Protein AF-A0A946YYX7-F1 (afdb_monomer_lite)

Radius of gyration: 24.67 Å; chains: 1; bounding box: 47×27×77 Å

Structure (mmCIF, N/CA/C/O backbone):
data_AF-A0A946YYX7-F1
#
_entry.id   AF-A0A946YYX7-F1
#
loop_
_atom_site.group_PDB
_atom_site.id
_atom_site.type_symbol
_atom_site.label_atom_id
_atom_site.label_alt_id
_atom_site.label_comp_id
_atom_site.label_asym_id
_atom_site.label_entity_id
_atom_site.label_seq_id
_atom_site.pdbx_PDB_ins_code
_atom_site.Cartn_x
_atom_site.Cartn_y
_atom_site.Cartn_z
_atom_site.occupancy
_atom_site.B_iso_or_equiv
_atom_site.auth_seq_id
_atom_site.auth_comp_id
_atom_site.auth_asym_id
_atom_site.auth_atom_id
_atom_site.pdbx_PDB_model_num
ATOM 1 N N . MET A 1 1 ? -29.483 -5.373 49.710 1.00 54.31 1 MET A N 1
ATOM 2 C CA . MET A 1 1 ? -28.039 -5.292 49.382 1.00 54.31 1 MET A CA 1
ATOM 3 C C . MET A 1 1 ? -27.803 -5.983 48.030 1.00 54.31 1 MET A C 1
ATOM 5 O O . MET A 1 1 ? -27.407 -7.135 48.027 1.00 54.31 1 MET A O 1
ATOM 9 N N . GLY A 1 2 ? -28.102 -5.342 46.891 1.00 64.06 2 GLY A N 1
ATOM 10 C CA . GLY A 1 2 ? -27.986 -5.969 45.552 1.00 64.06 2 GLY A CA 1
ATOM 11 C C . GLY A 1 2 ? -27.501 -5.012 44.454 1.00 64.06 2 GLY A C 1
ATOM 12 O O . GLY A 1 2 ? -26.620 -5.366 43.675 1.00 64.06 2 GLY A O 1
ATOM 13 N N . ASP A 1 3 ? -27.937 -3.749 44.498 1.00 69.69 3 ASP A N 1
ATOM 14 C CA . ASP A 1 3 ? -27.701 -2.754 43.435 1.00 69.69 3 ASP A CA 1
ATOM 15 C C . ASP A 1 3 ? -26.241 -2.524 43.031 1.00 69.69 3 ASP A C 1
ATOM 17 O O . ASP A 1 3 ? -25.941 -2.312 41.860 1.00 69.69 3 ASP A O 1
ATOM 21 N N . ARG A 1 4 ? -25.296 -2.547 43.979 1.00 74.06 4 ARG A N 1
ATOM 22 C CA . ARG A 1 4 ? -23.881 -2.256 43.673 1.00 74.06 4 ARG A CA 1
ATOM 23 C C . ARG A 1 4 ? -23.198 -3.382 42.898 1.00 74.06 4 ARG A C 1
ATOM 25 O O . ARG A 1 4 ? -22.294 -3.118 42.113 1.00 74.06 4 ARG A O 1
ATOM 32 N N . ARG A 1 5 ? -23.614 -4.628 43.136 1.00 76.56 5 ARG A N 1
ATOM 33 C CA . ARG A 1 5 ? -23.006 -5.817 42.526 1.00 76.56 5 ARG A CA 1
ATOM 34 C C . ARG A 1 5 ? -23.529 -6.019 41.105 1.00 76.56 5 ARG A C 1
ATOM 36 O O . ARG A 1 5 ? -22.742 -6.298 40.211 1.00 76.56 5 ARG A O 1
ATOM 43 N N . GLU A 1 6 ? -24.820 -5.773 40.904 1.00 80.50 6 GLU A N 1
ATOM 44 C CA . GLU A 1 6 ? -25.475 -5.818 39.594 1.00 80.50 6 GLU A CA 1
ATOM 45 C C . GLU A 1 6 ? -24.982 -4.696 38.670 1.00 80.50 6 GLU A C 1
ATOM 47 O O . GLU A 1 6 ? -24.591 -4.947 37.533 1.00 80.50 6 GLU A O 1
ATOM 52 N N . ARG A 1 7 ? -24.849 -3.470 39.199 1.00 80.62 7 ARG A N 1
ATOM 53 C CA . ARG A 1 7 ? -24.226 -2.353 38.471 1.00 80.62 7 ARG A CA 1
ATOM 54 C C . ARG A 1 7 ? -22.767 -2.628 38.097 1.00 80.62 7 ARG A C 1
ATOM 56 O O . ARG A 1 7 ? -22.352 -2.274 37.002 1.00 80.62 7 ARG A O 1
ATOM 63 N N . GLY A 1 8 ? -21.991 -3.257 38.984 1.00 84.94 8 GLY A N 1
ATOM 64 C CA . GLY A 1 8 ? -20.599 -3.622 38.700 1.00 84.94 8 GLY A CA 1
ATOM 65 C C . GLY A 1 8 ? -20.470 -4.689 37.610 1.00 84.94 8 GLY A C 1
ATOM 66 O O . GLY A 1 8 ? -19.617 -4.566 36.736 1.00 84.94 8 GLY A O 1
ATOM 67 N N . ALA A 1 9 ? -21.345 -5.699 37.625 1.00 90.50 9 ALA A N 1
ATOM 68 C CA . ALA A 1 9 ? -21.384 -6.737 36.597 1.00 90.50 9 ALA A CA 1
ATOM 69 C C . ALA A 1 9 ? -21.722 -6.158 35.212 1.00 90.50 9 ALA A C 1
ATOM 71 O O . ALA A 1 9 ? -21.009 -6.435 34.250 1.00 90.50 9 ALA A O 1
ATOM 72 N N . ALA A 1 10 ? -22.722 -5.273 35.137 1.00 90.88 10 ALA A N 1
ATOM 73 C CA . ALA A 1 10 ? -23.112 -4.611 33.892 1.00 90.88 10 ALA A CA 1
ATOM 74 C C . ALA A 1 10 ? -21.976 -3.771 33.275 1.00 90.88 10 ALA A C 1
ATOM 76 O O . ALA A 1 10 ? -21.818 -3.726 32.053 1.00 90.88 10 ALA A O 1
ATOM 77 N N . VAL A 1 11 ? -21.147 -3.128 34.108 1.00 93.56 11 VAL A N 1
ATOM 78 C CA . VAL A 1 11 ? -19.976 -2.366 33.638 1.00 93.56 11 VAL A CA 1
ATOM 79 C C . VAL A 1 11 ? -18.931 -3.287 33.005 1.00 93.56 11 VAL A C 1
ATOM 81 O O . VAL A 1 11 ? -18.396 -2.955 31.950 1.00 93.56 11 VAL A O 1
ATOM 84 N N . VAL A 1 12 ? -18.653 -4.446 33.608 1.00 94.50 12 VAL A N 1
ATOM 85 C CA . VAL A 1 12 ? -17.667 -5.405 33.077 1.00 94.50 12 VAL A CA 1
ATOM 86 C C . VAL A 1 12 ? -18.161 -6.056 31.788 1.00 94.50 12 VAL A C 1
ATOM 88 O O . VAL A 1 12 ? -17.399 -6.178 30.831 1.00 94.50 12 VAL A O 1
ATOM 91 N N . GLU A 1 13 ? -19.437 -6.432 31.737 1.00 93.31 13 GLU A N 1
ATOM 92 C CA . GLU A 1 13 ? -20.058 -7.001 30.540 1.00 93.31 13 GLU A CA 1
ATOM 93 C C . GLU A 1 13 ? -19.989 -6.022 29.362 1.00 93.31 13 GLU A C 1
ATOM 95 O O . GLU A 1 13 ? -19.529 -6.372 28.274 1.00 93.31 13 GLU A O 1
ATOM 100 N N . THR A 1 14 ? -20.335 -4.757 29.606 1.00 95.25 14 THR A N 1
ATOM 101 C CA . THR A 1 14 ? -20.258 -3.710 28.583 1.00 95.25 14 THR A CA 1
ATOM 102 C C . THR A 1 14 ? -18.813 -3.439 28.164 1.00 95.25 14 THR A C 1
ATOM 104 O O . THR A 1 14 ? -18.544 -3.272 26.977 1.00 95.25 14 THR A O 1
ATOM 107 N N . ALA A 1 15 ? -17.865 -3.437 29.107 1.00 95.94 15 ALA A N 1
ATOM 108 C CA . ALA A 1 15 ? -16.449 -3.266 28.796 1.00 95.94 15 ALA A CA 1
ATOM 109 C C . ALA A 1 15 ? -15.938 -4.370 27.859 1.00 95.94 15 ALA A C 1
ATOM 111 O O . ALA A 1 15 ? -15.275 -4.057 26.875 1.00 95.94 15 ALA A O 1
ATOM 112 N N . LEU A 1 16 ? -16.307 -5.635 28.095 1.00 96.69 16 LEU A N 1
ATOM 113 C CA . LEU A 1 16 ? -15.930 -6.754 27.224 1.00 96.69 16 LEU A CA 1
ATOM 114 C C . LEU A 1 16 ? -16.509 -6.615 25.812 1.00 96.69 16 LEU A C 1
ATOM 116 O O . LEU A 1 16 ? -15.784 -6.804 24.834 1.00 96.69 16 LEU A O 1
ATOM 120 N N . VAL A 1 17 ? -17.789 -6.248 25.694 1.00 97.50 17 VAL A N 1
ATOM 121 C CA . VAL A 1 17 ? -18.434 -6.030 24.388 1.00 97.50 17 VAL A CA 1
ATOM 122 C C . VAL A 1 17 ? -17.767 -4.877 23.644 1.00 97.50 17 VAL A C 1
ATOM 124 O O . VAL A 1 17 ? -17.426 -5.019 22.473 1.00 97.50 17 VAL A O 1
ATOM 127 N N . ILE A 1 18 ? -17.529 -3.752 24.319 1.00 97.12 18 ILE A N 1
ATOM 128 C CA . ILE A 1 18 ? -16.863 -2.590 23.727 1.00 97.12 18 ILE A CA 1
ATOM 129 C C . ILE A 1 18 ? -15.446 -2.954 23.274 1.00 97.12 18 ILE A C 1
ATOM 131 O O . ILE A 1 18 ? -15.079 -2.639 22.145 1.00 97.12 18 ILE A O 1
ATOM 135 N N . THR A 1 19 ? -14.661 -3.654 24.098 1.00 96.38 19 THR A N 1
ATOM 136 C CA . THR A 1 19 ? -13.314 -4.111 23.723 1.00 96.38 19 THR A CA 1
ATOM 137 C C . THR A 1 19 ? -13.348 -4.997 22.478 1.00 96.38 19 THR A C 1
ATOM 139 O O . THR A 1 19 ? -12.554 -4.788 21.560 1.00 96.38 19 THR A O 1
ATOM 142 N N . LEU A 1 20 ? -14.293 -5.939 22.404 1.00 97.62 20 LEU A N 1
ATOM 143 C CA . LEU A 1 20 ? -14.471 -6.785 21.227 1.00 97.62 20 LEU A CA 1
ATOM 144 C C . LEU A 1 20 ? -14.833 -5.954 19.987 1.00 97.62 20 LEU A C 1
ATOM 146 O O . LEU A 1 20 ? -14.205 -6.112 18.942 1.00 97.62 20 LEU A O 1
ATOM 150 N N . LEU A 1 21 ? -15.792 -5.033 20.102 1.00 98.12 21 LEU A N 1
ATOM 151 C CA . LEU A 1 21 ? -16.213 -4.177 18.992 1.00 98.12 21 LEU A CA 1
ATOM 152 C C . LEU A 1 21 ? -15.075 -3.281 18.491 1.00 98.12 21 LEU A C 1
ATOM 154 O O . LEU A 1 21 ? -14.864 -3.201 17.285 1.00 98.12 21 LEU A O 1
ATOM 158 N N . PHE A 1 22 ? -14.298 -2.666 19.385 1.00 97.94 22 PHE A N 1
ATOM 159 C CA . PHE A 1 22 ? -13.128 -1.876 18.993 1.00 97.94 22 PHE A CA 1
ATOM 160 C C . PHE A 1 22 ? -12.079 -2.722 18.275 1.00 97.94 22 PHE A C 1
ATOM 162 O O . PHE A 1 22 ? -11.570 -2.292 17.243 1.00 97.94 22 PHE A O 1
ATOM 169 N N . SER A 1 23 ? -11.789 -3.931 18.770 1.00 97.81 23 SER A N 1
ATOM 170 C CA . SER A 1 23 ? -10.845 -4.833 18.098 1.00 97.81 23 SER A CA 1
ATOM 171 C C . SER A 1 23 ? -11.293 -5.170 16.672 1.00 97.81 23 SER A C 1
ATOM 173 O O . SER A 1 23 ? -10.481 -5.193 15.749 1.00 97.81 23 SER A O 1
ATOM 175 N N . LEU A 1 24 ? -12.602 -5.344 16.478 1.00 98.00 24 LEU A N 1
ATOM 176 C CA . LEU A 1 24 ? -13.189 -5.693 15.194 1.00 98.00 24 LEU A CA 1
ATOM 177 C C . LEU A 1 24 ? -13.188 -4.505 14.228 1.00 98.00 24 LEU A C 1
ATOM 179 O O . LEU A 1 24 ? -12.872 -4.679 13.055 1.00 98.00 24 LEU A O 1
ATOM 183 N N . VAL A 1 25 ? -13.479 -3.298 14.721 1.00 98.12 25 VAL A N 1
ATOM 184 C CA . VAL A 1 25 ? -13.386 -2.063 13.931 1.00 98.12 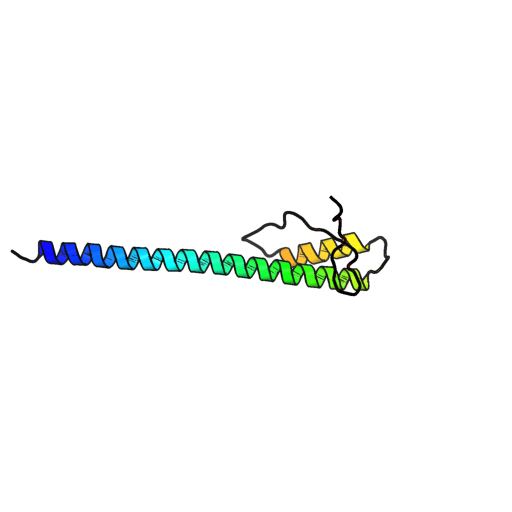25 VAL A CA 1
ATOM 185 C C . VAL A 1 25 ? -11.949 -1.823 13.481 1.00 98.12 25 VAL A C 1
ATOM 187 O O . VAL A 1 25 ? -11.727 -1.628 12.291 1.00 98.12 25 VAL A O 1
ATOM 190 N N . ILE A 1 26 ? -10.976 -1.897 14.394 1.00 97.50 26 ILE A N 1
ATOM 191 C CA . ILE A 1 26 ? -9.560 -1.683 14.062 1.00 97.50 26 ILE A CA 1
ATOM 192 C C . ILE A 1 26 ? -9.102 -2.712 13.022 1.00 97.50 26 ILE A C 1
ATOM 194 O O . ILE A 1 26 ? -8.631 -2.328 11.951 1.00 97.50 26 ILE A O 1
ATOM 198 N N . GLY A 1 27 ? -9.336 -4.004 13.271 1.00 97.31 27 GLY A N 1
ATOM 199 C CA . GLY A 1 27 ? -8.949 -5.063 12.335 1.00 97.31 27 GLY A CA 1
ATOM 200 C C . GLY A 1 27 ? -9.626 -4.935 10.965 1.00 97.31 27 GLY A C 1
ATOM 201 O O . GLY A 1 27 ? -8.982 -5.136 9.932 1.00 97.31 27 GLY A O 1
ATOM 202 N N . ALA A 1 28 ? -10.904 -4.545 10.926 1.00 97.56 28 ALA A N 1
ATOM 203 C CA . ALA A 1 28 ? -11.608 -4.287 9.674 1.00 97.56 28 ALA A CA 1
ATOM 204 C C . ALA A 1 28 ? -11.015 -3.088 8.920 1.00 97.56 28 ALA A C 1
ATOM 206 O O . ALA A 1 28 ? -10.830 -3.172 7.707 1.00 97.56 28 ALA A O 1
ATOM 207 N N . THR A 1 29 ? -10.677 -1.997 9.618 1.00 96.44 29 THR A N 1
ATOM 208 C CA . THR A 1 29 ? -10.069 -0.814 8.990 1.00 96.44 29 THR A CA 1
ATOM 209 C C . THR A 1 29 ? -8.671 -1.093 8.444 1.00 96.44 29 THR A C 1
ATOM 211 O O . THR A 1 29 ? -8.396 -0.723 7.306 1.00 96.44 29 THR A O 1
ATOM 214 N N . GLU A 1 30 ? -7.820 -1.812 9.183 1.00 94.62 30 GLU A N 1
ATOM 215 C CA . GLU A 1 30 ? -6.493 -2.210 8.694 1.00 94.62 30 GLU A CA 1
ATOM 216 C C . GLU A 1 30 ? -6.607 -3.106 7.460 1.00 94.62 30 GLU A C 1
ATOM 218 O O . GLU A 1 30 ? -5.943 -2.880 6.450 1.00 94.62 30 GLU A O 1
ATOM 223 N N . THR A 1 31 ? -7.513 -4.087 7.501 1.00 95.50 31 THR A N 1
ATOM 224 C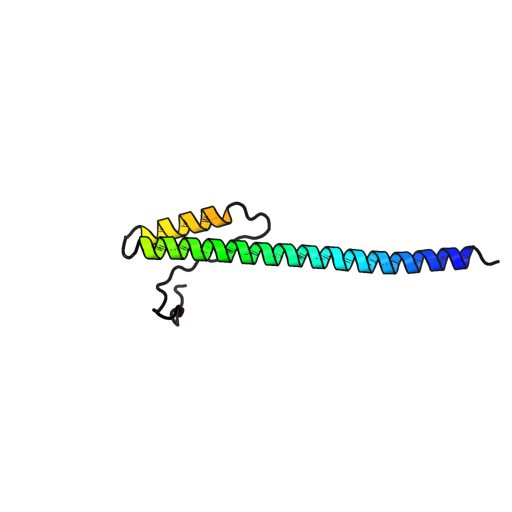 CA . THR A 1 31 ? -7.741 -4.981 6.360 1.00 95.50 31 THR A CA 1
ATOM 225 C C . THR A 1 31 ? -8.265 -4.214 5.146 1.00 95.50 31 THR A C 1
ATOM 227 O O . THR A 1 31 ? -7.838 -4.480 4.024 1.00 95.50 31 THR A O 1
ATOM 230 N N . ALA A 1 32 ? -9.156 -3.239 5.346 1.00 93.81 32 ALA A N 1
ATOM 231 C CA . ALA A 1 32 ? -9.660 -2.401 4.264 1.00 93.81 32 ALA A CA 1
ATOM 232 C C . ALA A 1 32 ? -8.529 -1.610 3.590 1.00 93.81 32 ALA A C 1
ATOM 234 O O . ALA A 1 32 ? -8.423 -1.637 2.365 1.00 93.81 32 ALA A O 1
ATOM 235 N N . VAL A 1 33 ? -7.650 -0.974 4.373 1.00 92.38 33 VAL A N 1
ATOM 236 C CA . VAL A 1 33 ? -6.482 -0.248 3.847 1.00 92.38 33 VAL A CA 1
ATOM 237 C C . VAL A 1 33 ? -5.555 -1.185 3.066 1.00 92.38 33 VAL A C 1
ATOM 239 O O . VAL A 1 33 ? -5.203 -0.881 1.929 1.00 92.38 33 VAL A O 1
ATOM 242 N N . LEU A 1 34 ? -5.250 -2.373 3.601 1.00 91.94 34 LEU A N 1
ATOM 243 C CA . LEU A 1 34 ? -4.420 -3.366 2.906 1.00 91.94 34 LEU A CA 1
ATOM 244 C C . LEU A 1 34 ? -5.004 -3.786 1.549 1.00 91.94 34 LEU A C 1
ATOM 246 O O . LEU A 1 34 ? -4.268 -3.971 0.578 1.00 91.94 34 LEU A O 1
ATOM 250 N N . VAL A 1 35 ? -6.326 -3.955 1.466 1.00 93.31 35 VAL A N 1
ATOM 251 C CA . VAL A 1 35 ? -7.005 -4.306 0.210 1.00 93.31 35 VAL A CA 1
ATOM 252 C C . VAL A 1 35 ? -6.951 -3.148 -0.786 1.00 93.31 35 VAL A C 1
ATOM 254 O O . VAL A 1 35 ? -6.698 -3.383 -1.969 1.00 93.31 35 VAL A O 1
ATOM 257 N N . LEU A 1 36 ? -7.152 -1.911 -0.325 1.00 90.69 36 LEU A N 1
ATOM 258 C CA . LEU A 1 36 ? -7.050 -0.722 -1.172 1.00 90.69 36 LEU A CA 1
ATOM 259 C C . LEU A 1 36 ? -5.638 -0.567 -1.749 1.00 90.69 36 LEU A C 1
ATOM 261 O O . LEU A 1 36 ? -5.503 -0.384 -2.958 1.00 90.69 36 LEU A O 1
ATOM 265 N N . ASP A 1 37 ? -4.600 -0.753 -0.933 1.00 89.94 37 ASP A N 1
ATOM 266 C CA . ASP A 1 37 ? -3.204 -0.718 -1.381 1.00 89.94 37 ASP A CA 1
ATOM 267 C C . ASP A 1 37 ? -2.920 -1.783 -2.446 1.00 89.94 37 ASP A C 1
ATOM 269 O O . ASP A 1 37 ? -2.301 -1.509 -3.478 1.00 89.94 37 ASP A O 1
ATOM 273 N N . LYS A 1 38 ? -3.410 -3.013 -2.240 1.00 90.69 38 LYS A N 1
ATOM 274 C CA . LYS A 1 38 ? -3.278 -4.093 -3.231 1.00 90.69 38 LYS A CA 1
ATOM 275 C C . LYS A 1 38 ? -3.948 -3.741 -4.554 1.00 90.69 38 LYS A C 1
ATOM 277 O O . LYS A 1 38 ? -3.404 -4.064 -5.613 1.00 90.69 38 LYS A O 1
ATOM 282 N N . LEU A 1 39 ? -5.112 -3.098 -4.505 1.00 92.31 39 LEU A N 1
ATOM 283 C CA . LEU A 1 39 ? -5.853 -2.714 -5.699 1.00 92.31 39 LEU A CA 1
ATOM 284 C C . LEU A 1 39 ? -5.159 -1.568 -6.447 1.00 92.31 39 LEU A C 1
ATOM 286 O O . LEU A 1 39 ? -5.035 -1.633 -7.670 1.00 92.31 39 LEU A O 1
ATOM 290 N N . ALA A 1 40 ? -4.646 -0.574 -5.719 1.00 91.19 40 ALA A N 1
ATOM 291 C CA . ALA A 1 40 ? -3.886 0.542 -6.278 1.00 91.19 40 ALA A CA 1
ATOM 292 C C . ALA A 1 40 ? -2.620 0.055 -7.002 1.00 91.19 40 ALA A C 1
ATOM 294 O O . ALA A 1 40 ? -2.451 0.317 -8.193 1.00 91.19 40 ALA A O 1
ATOM 295 N N . VAL A 1 41 ? -1.791 -0.757 -6.334 1.00 91.56 41 VAL A N 1
ATOM 296 C CA . VAL A 1 41 ? -0.569 -1.326 -6.929 1.00 91.56 41 VAL A CA 1
ATOM 297 C C . VAL A 1 41 ? -0.892 -2.219 -8.127 1.00 91.56 41 VAL A C 1
ATOM 299 O O . VAL A 1 41 ? -0.212 -2.154 -9.151 1.00 91.56 41 VAL A O 1
ATOM 302 N N . GLY A 1 42 ? -1.939 -3.042 -8.035 1.00 92.69 42 GLY A N 1
ATOM 303 C CA . GLY A 1 42 ? -2.356 -3.914 -9.132 1.00 92.69 42 GLY A CA 1
ATOM 304 C C . GLY A 1 42 ? -2.808 -3.134 -10.370 1.00 92.69 42 GLY A C 1
ATOM 305 O O . GLY A 1 42 ? -2.429 -3.485 -11.489 1.00 92.69 42 GLY A O 1
ATOM 306 N N . ASN A 1 43 ? -3.578 -2.063 -10.178 1.00 93.19 43 ASN A N 1
ATOM 307 C CA . ASN A 1 43 ? -4.016 -1.189 -11.264 1.00 93.19 43 ASN A CA 1
ATOM 308 C C . ASN A 1 43 ? -2.840 -0.426 -11.882 1.00 93.19 43 ASN A C 1
ATOM 310 O O . ASN A 1 43 ? -2.691 -0.447 -13.102 1.00 93.19 43 ASN A O 1
ATOM 314 N N . ALA A 1 44 ? -1.970 0.165 -11.057 1.00 93.75 44 ALA A N 1
ATOM 315 C CA . ALA A 1 44 ? -0.774 0.866 -11.520 1.00 93.75 44 ALA A CA 1
ATOM 316 C C . ALA A 1 44 ? 0.149 -0.059 -12.328 1.00 93.75 44 ALA A C 1
ATOM 318 O O . ALA A 1 44 ? 0.614 0.310 -13.402 1.00 93.75 44 ALA A O 1
ATOM 319 N N . THR A 1 45 ? 0.345 -1.299 -11.866 1.00 93.31 45 THR A N 1
ATOM 320 C CA . THR A 1 45 ? 1.165 -2.302 -12.565 1.00 93.31 45 THR A CA 1
ATOM 321 C C . THR A 1 45 ? 0.576 -2.665 -13.929 1.00 93.31 45 THR A C 1
ATOM 323 O O . THR A 1 45 ? 1.309 -2.760 -14.911 1.00 93.31 45 THR A O 1
ATOM 326 N N . ARG A 1 46 ? -0.748 -2.857 -14.024 1.00 93.12 46 ARG A N 1
ATOM 327 C CA . ARG A 1 46 ? -1.418 -3.150 -15.305 1.00 93.12 46 ARG A CA 1
ATOM 328 C C . ARG A 1 46 ? -1.321 -1.981 -16.277 1.00 93.12 46 ARG A C 1
ATOM 330 O O . ARG A 1 46 ? -1.102 -2.207 -17.464 1.00 93.12 46 ARG A O 1
ATOM 337 N N . GLU A 1 47 ? -1.474 -0.759 -15.782 1.00 94.56 47 GLU A N 1
ATOM 338 C CA . GLU A 1 47 ? -1.351 0.442 -16.602 1.00 94.56 47 GLU A CA 1
ATOM 339 C C . GLU A 1 47 ? 0.087 0.630 -17.103 1.00 94.56 47 GLU A C 1
ATOM 341 O O . GLU A 1 47 ? 0.303 0.802 -18.302 1.00 94.56 47 GLU A O 1
ATOM 346 N N . GLY A 1 48 ? 1.077 0.466 -16.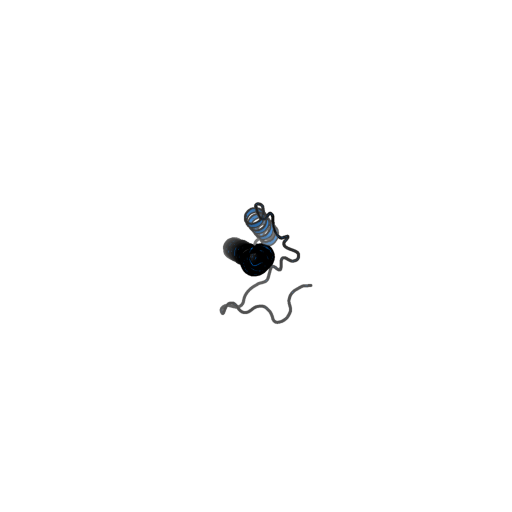221 1.00 93.75 48 GLY A N 1
ATOM 347 C CA . GLY A 1 48 ? 2.493 0.463 -16.588 1.00 93.75 48 GLY A CA 1
ATOM 348 C C . GLY A 1 48 ? 2.828 -0.609 -17.628 1.00 93.75 48 GLY A C 1
ATOM 349 O O . GLY A 1 48 ? 3.469 -0.309 -18.630 1.00 93.75 48 GLY A O 1
ATOM 350 N N . ALA A 1 49 ? 2.328 -1.838 -17.460 1.00 93.44 49 ALA A N 1
ATOM 351 C CA . ALA A 1 49 ? 2.526 -2.916 -18.432 1.00 93.44 49 ALA A CA 1
ATOM 352 C C . ALA A 1 49 ? 1.876 -2.612 -19.791 1.00 93.44 49 ALA A C 1
ATOM 354 O O . ALA A 1 49 ? 2.462 -2.902 -20.833 1.00 93.44 49 ALA A O 1
ATOM 355 N N . ARG A 1 50 ? 0.685 -1.997 -19.802 1.00 92.75 50 ARG A N 1
ATOM 356 C CA . ARG A 1 50 ? 0.008 -1.568 -21.035 1.00 92.75 50 ARG A CA 1
ATOM 357 C C . ARG A 1 50 ? 0.843 -0.538 -21.788 1.00 92.75 50 ARG A C 1
ATOM 359 O O . ARG A 1 50 ? 1.041 -0.680 -22.992 1.00 92.75 50 ARG A O 1
ATOM 366 N N . VAL A 1 51 ? 1.328 0.482 -21.084 1.00 95.31 51 VAL A N 1
ATOM 367 C CA . VAL A 1 51 ? 2.182 1.519 -21.672 1.00 95.31 51 VAL A CA 1
ATOM 368 C C . VAL A 1 51 ? 3.506 0.931 -22.144 1.00 95.31 51 VAL A C 1
ATOM 370 O O . VAL A 1 51 ? 3.924 1.236 -23.255 1.00 95.31 51 VAL A O 1
ATOM 373 N N . GLY A 1 52 ? 4.117 0.028 -21.376 1.00 92.50 52 GLY A N 1
ATOM 374 C CA . GLY A 1 52 ? 5.339 -0.665 -21.783 1.00 92.50 52 GLY A CA 1
ATOM 375 C C . GLY A 1 52 ? 5.157 -1.504 -23.048 1.00 92.50 52 GLY A C 1
ATOM 376 O O . GLY A 1 52 ? 5.968 -1.416 -23.965 1.00 92.50 52 GLY A O 1
ATOM 377 N N . ALA A 1 53 ? 4.049 -2.241 -23.159 1.00 91.19 53 ALA A N 1
ATOM 378 C CA . ALA A 1 53 ? 3.728 -3.007 -24.364 1.00 91.19 53 ALA A CA 1
ATOM 379 C C . ALA A 1 53 ? 3.501 -2.114 -25.598 1.00 91.19 53 ALA A C 1
ATOM 381 O O . ALA A 1 53 ? 3.817 -2.520 -26.714 1.00 91.19 53 ALA A O 1
ATOM 382 N N . LEU A 1 54 ? 2.959 -0.905 -25.407 1.00 93.94 54 LEU A N 1
ATOM 383 C CA . LEU A 1 54 ? 2.769 0.078 -26.479 1.00 93.94 54 LEU A CA 1
ATOM 384 C C . LEU A 1 54 ? 4.075 0.781 -26.873 1.00 93.94 54 LEU A C 1
ATOM 386 O O . LEU A 1 54 ? 4.290 1.030 -28.057 1.00 93.94 54 LEU A O 1
ATOM 390 N N . ALA A 1 55 ? 4.928 1.110 -25.901 1.00 93.00 55 ALA A N 1
ATOM 391 C CA . ALA A 1 55 ? 6.201 1.790 -26.128 1.00 93.00 55 ALA A CA 1
ATOM 392 C C . ALA A 1 55 ? 7.247 0.869 -26.781 1.00 93.00 55 ALA A C 1
ATOM 394 O O . ALA A 1 55 ? 8.080 1.332 -27.560 1.00 93.00 55 ALA A O 1
ATOM 395 N N . GLY A 1 56 ? 7.193 -0.440 -26.510 1.00 86.69 56 GLY A N 1
ATOM 396 C CA . GLY A 1 56 ? 8.070 -1.429 -27.132 1.00 86.69 56 GLY A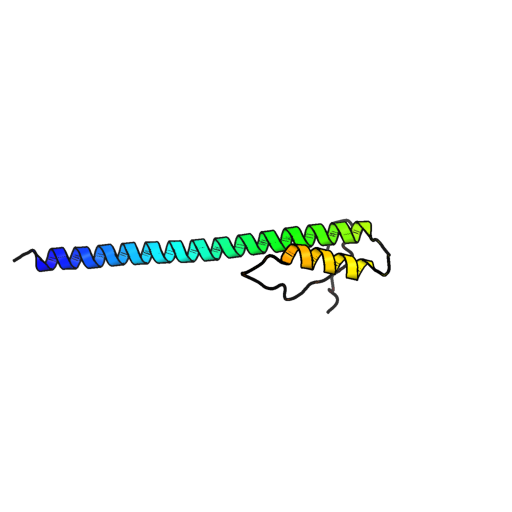 CA 1
ATOM 397 C C . GLY A 1 56 ? 9.548 -1.140 -26.857 1.00 86.69 56 GLY A C 1
ATOM 398 O O . GLY A 1 56 ? 9.967 -1.076 -25.707 1.00 86.69 56 GLY A O 1
ATOM 399 N N . SER A 1 57 ? 10.341 -0.968 -27.917 1.00 87.88 57 SER A N 1
ATOM 400 C CA . SER A 1 57 ? 11.785 -0.702 -27.839 1.00 87.88 57 SER A CA 1
ATOM 401 C C . SER A 1 57 ? 12.148 0.789 -27.886 1.00 87.88 57 SER A C 1
ATOM 403 O O . SER A 1 57 ? 13.285 1.132 -28.216 1.00 87.88 57 SER A O 1
ATOM 405 N N . ASP A 1 58 ? 11.191 1.687 -27.645 1.00 91.94 58 ASP A N 1
ATOM 406 C CA . ASP A 1 58 ? 11.460 3.122 -27.581 1.00 91.94 58 ASP A CA 1
ATOM 407 C C . ASP A 1 58 ? 12.387 3.449 -26.397 1.00 91.94 58 ASP A C 1
ATOM 409 O O . ASP A 1 58 ? 12.180 2.990 -25.275 1.00 91.94 58 ASP A O 1
ATOM 413 N N . SER A 1 59 ? 13.398 4.291 -26.623 1.00 89.94 59 SER A N 1
ATOM 414 C CA . SER A 1 59 ? 14.340 4.728 -25.580 1.00 89.94 59 SER A CA 1
ATOM 415 C C . SER A 1 59 ? 13.692 5.479 -24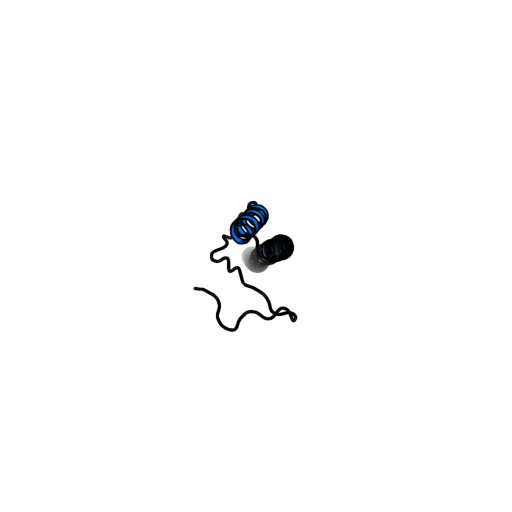.407 1.00 89.94 59 SER A C 1
ATOM 417 O O . SER A 1 59 ? 14.317 5.640 -23.363 1.00 89.94 59 SER A O 1
ATOM 419 N N . SER A 1 60 ? 12.463 5.969 -24.579 1.00 92.38 60 SER A N 1
ATOM 420 C CA . SER A 1 60 ? 11.677 6.670 -23.561 1.00 92.38 60 SER A CA 1
ATOM 421 C C . SER A 1 60 ? 10.683 5.771 -22.818 1.00 92.38 60 SER A C 1
ATOM 423 O O . SER A 1 60 ? 9.991 6.264 -21.925 1.00 92.38 60 SER A O 1
ATOM 425 N N . ALA A 1 61 ? 10.620 4.473 -23.145 1.00 90.94 61 ALA A N 1
ATOM 426 C CA . ALA A 1 61 ? 9.661 3.531 -22.569 1.00 90.94 61 ALA A CA 1
ATOM 427 C C . ALA A 1 61 ? 9.682 3.538 -21.033 1.00 90.94 61 ALA A C 1
ATOM 429 O O . ALA A 1 61 ? 8.634 3.715 -20.417 1.00 90.94 61 ALA A O 1
ATOM 430 N N . ASP A 1 62 ? 10.862 3.449 -20.416 1.00 91.00 62 ASP A N 1
ATOM 431 C CA . ASP A 1 62 ? 10.999 3.438 -18.954 1.00 91.00 62 ASP A CA 1
ATOM 432 C C . ASP A 1 62 ? 10.428 4.709 -18.316 1.00 91.00 62 ASP A C 1
ATOM 434 O O . ASP A 1 62 ? 9.651 4.633 -17.366 1.00 91.00 62 ASP A O 1
ATOM 438 N N . THR A 1 63 ? 10.735 5.882 -18.876 1.00 93.8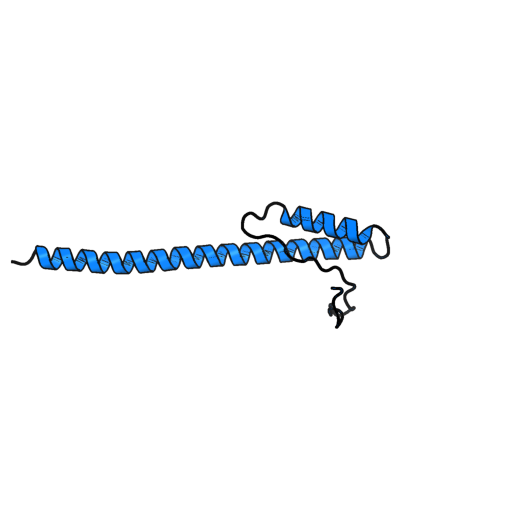1 63 THR A N 1
ATOM 439 C CA . THR A 1 63 ? 10.218 7.169 -18.383 1.00 93.81 63 THR A CA 1
ATOM 440 C C . THR A 1 63 ? 8.695 7.243 -18.493 1.00 93.81 63 THR A C 1
ATOM 442 O O . THR A 1 63 ? 8.033 7.737 -17.579 1.00 93.81 63 THR A O 1
ATOM 445 N N . LEU A 1 64 ? 8.123 6.740 -19.591 1.00 94.31 64 LEU A N 1
ATOM 446 C CA . LEU A 1 64 ? 6.672 6.698 -19.786 1.00 94.31 64 LEU A CA 1
ATOM 447 C C . LEU A 1 64 ? 6.000 5.747 -18.790 1.00 94.31 64 LEU A C 1
ATOM 449 O O . LEU A 1 64 ? 4.984 6.109 -18.198 1.00 94.31 64 LEU A O 1
ATOM 453 N N . ILE A 1 65 ? 6.579 4.561 -18.573 1.00 94.50 65 ILE A N 1
ATOM 454 C CA . ILE A 1 65 ? 6.077 3.563 -17.620 1.00 94.50 65 ILE A CA 1
ATOM 455 C C . ILE A 1 65 ? 6.119 4.121 -16.194 1.00 94.50 65 ILE A C 1
ATOM 457 O O . ILE A 1 65 ? 5.115 4.053 -15.486 1.00 94.50 65 ILE A O 1
ATOM 461 N N . VAL A 1 66 ? 7.248 4.704 -15.775 1.00 93.62 66 VAL A N 1
ATOM 462 C CA . VAL A 1 66 ? 7.385 5.325 -14.448 1.00 93.62 66 VAL A CA 1
ATOM 463 C C . VAL A 1 66 ? 6.342 6.424 -14.271 1.00 93.62 66 VAL A C 1
ATOM 465 O O . VAL A 1 66 ? 5.615 6.413 -13.280 1.00 93.62 66 VAL A O 1
ATOM 468 N N . GLY A 1 67 ? 6.192 7.312 -15.257 1.00 93.50 67 GLY A N 1
ATOM 469 C CA . GLY A 1 67 ? 5.242 8.419 -15.182 1.00 93.50 67 GLY A CA 1
ATOM 470 C C . GLY A 1 67 ? 3.791 7.967 -14.991 1.00 93.50 67 GLY A C 1
ATOM 471 O O . GLY A 1 67 ? 3.084 8.524 -14.151 1.00 93.50 67 GLY A O 1
ATOM 472 N N . VAL A 1 68 ? 3.336 6.935 -15.713 1.00 94.38 68 VAL A N 1
ATOM 473 C CA . VAL A 1 68 ? 1.954 6.443 -15.548 1.00 94.38 68 VAL A CA 1
ATOM 474 C C . VAL A 1 68 ? 1.748 5.674 -14.248 1.00 94.38 68 VAL A C 1
ATOM 476 O O . VAL A 1 68 ? 0.670 5.757 -13.658 1.00 94.38 68 VAL A O 1
ATOM 479 N N . VAL A 1 69 ? 2.770 4.959 -13.767 1.00 93.75 69 VAL A N 1
ATOM 480 C CA . VAL A 1 69 ? 2.718 4.271 -12.472 1.00 93.75 69 VAL A CA 1
ATOM 481 C C . VAL A 1 69 ? 2.646 5.291 -11.337 1.00 93.75 69 VAL A C 1
ATOM 483 O O . VAL A 1 69 ? 1.802 5.156 -10.456 1.00 93.75 69 VAL A O 1
ATOM 486 N N . GLU A 1 70 ? 3.463 6.344 -11.376 1.00 91.00 70 GLU A N 1
ATOM 487 C CA . GLU A 1 70 ? 3.425 7.425 -10.386 1.00 91.00 70 GLU A CA 1
ATOM 488 C C . GLU A 1 70 ? 2.077 8.151 -10.386 1.00 91.00 70 GLU A C 1
ATOM 490 O O . GLU A 1 70 ? 1.504 8.393 -9.324 1.00 91.00 70 GLU A O 1
ATOM 495 N N . GLN A 1 71 ? 1.517 8.437 -11.565 1.00 90.81 71 GLN A N 1
ATOM 496 C CA . GLN A 1 71 ? 0.183 9.032 -11.677 1.00 90.81 71 GLN A CA 1
ATOM 497 C C . GLN A 1 71 ? -0.907 8.127 -11.099 1.00 90.81 71 GLN A C 1
ATOM 499 O O . GLN A 1 71 ? -1.787 8.610 -10.387 1.00 90.81 71 GLN A O 1
ATOM 504 N N . ALA A 1 72 ? -0.839 6.821 -11.363 1.00 89.62 72 ALA A N 1
ATOM 505 C CA . ALA A 1 72 ? -1.797 5.854 -10.837 1.00 89.62 72 ALA A CA 1
ATOM 506 C C . ALA A 1 72 ? -1.714 5.697 -9.307 1.00 89.62 72 ALA A C 1
ATOM 508 O O . ALA A 1 72 ? -2.704 5.326 -8.680 1.00 89.62 72 ALA A O 1
ATOM 509 N N . LEU A 1 73 ? -0.555 5.990 -8.710 1.00 89.69 73 LEU A N 1
ATOM 510 C CA . LEU A 1 73 ? -0.313 5.903 -7.266 1.00 89.69 73 LEU A CA 1
ATOM 511 C C . LEU A 1 73 ? -0.428 7.255 -6.538 1.00 89.69 73 LEU A C 1
ATOM 513 O O . LEU A 1 73 ? -0.369 7.293 -5.312 1.00 89.69 73 LEU A O 1
ATOM 517 N N . CYS A 1 74 ? -0.622 8.362 -7.261 1.00 82.50 74 CYS A N 1
ATOM 518 C CA . CYS A 1 74 ? -0.576 9.724 -6.716 1.00 82.50 74 CYS A CA 1
ATOM 519 C C . CYS A 1 74 ? -1.601 9.989 -5.594 1.00 82.50 74 CYS A C 1
ATOM 521 O O . CYS A 1 74 ? -1.368 10.845 -4.745 1.00 82.50 74 CYS A O 1
ATOM 523 N N . SER A 1 75 ? -2.711 9.246 -5.553 1.00 69.75 75 SER A N 1
ATOM 524 C CA . SER A 1 75 ? -3.770 9.397 -4.544 1.00 69.75 75 SER A CA 1
ATOM 525 C C . SER A 1 75 ? -3.677 8.408 -3.374 1.00 69.75 75 SER A C 1
ATOM 527 O O . SER A 1 75 ? -4.688 8.149 -2.721 1.00 69.75 75 SER A O 1
ATOM 529 N N . GLN A 1 76 ? -2.525 7.773 -3.150 1.00 73.94 76 GLN A N 1
ATOM 530 C CA . GLN A 1 76 ? -2.381 6.769 -2.097 1.00 73.94 76 GLN A CA 1
ATOM 531 C C . GLN A 1 76 ? -1.899 7.406 -0.784 1.00 73.94 76 GLN A C 1
ATOM 533 O O . GLN A 1 76 ? -0.715 7.666 -0.602 1.00 73.94 76 GLN A O 1
ATOM 538 N N . ASP A 1 77 ? -2.830 7.632 0.148 1.00 68.62 77 ASP A N 1
ATOM 539 C CA . ASP A 1 77 ? -2.553 8.277 1.445 1.00 68.62 77 ASP A CA 1
ATOM 540 C C . ASP A 1 77 ? -1.927 7.337 2.497 1.00 68.62 77 ASP A C 1
ATOM 542 O O . ASP A 1 77 ? -1.369 7.795 3.493 1.00 68.62 77 ASP A O 1
ATOM 546 N N . PHE A 1 78 ? -2.023 6.016 2.304 1.00 68.62 78 PHE A N 1
ATOM 547 C CA . PHE A 1 78 ? -1.737 5.022 3.351 1.00 68.62 78 PHE A CA 1
ATOM 548 C C . PHE A 1 78 ? -0.486 4.163 3.105 1.00 68.62 78 PHE A C 1
ATOM 550 O O . PHE A 1 78 ? -0.115 3.366 3.965 1.00 68.62 78 PHE A O 1
ATOM 557 N N . GLY A 1 79 ? 0.203 4.349 1.974 1.00 70.44 79 GLY A N 1
ATOM 558 C CA . GLY A 1 79 ? 1.393 3.575 1.621 1.00 70.44 79 GLY A CA 1
ATOM 559 C C . GLY A 1 79 ? 2.237 4.242 0.536 1.00 70.44 79 GLY A C 1
ATOM 560 O O . GLY A 1 79 ? 1.744 5.033 -0.259 1.00 70.44 79 GLY A O 1
ATOM 561 N N . THR A 1 80 ? 3.534 3.926 0.503 1.00 78.94 80 THR A N 1
ATOM 562 C CA . THR A 1 80 ? 4.481 4.456 -0.491 1.00 78.94 80 THR A CA 1
ATOM 563 C C . THR A 1 80 ? 5.140 3.309 -1.243 1.00 78.94 80 THR A C 1
ATOM 565 O O . THR A 1 80 ? 5.668 2.377 -0.632 1.00 78.94 80 THR A O 1
ATOM 568 N N . ALA A 1 81 ? 5.152 3.382 -2.575 1.00 81.56 81 ALA A N 1
ATOM 569 C CA . ALA A 1 81 ? 5.859 2.411 -3.399 1.00 81.56 81 ALA A CA 1
ATOM 570 C C . ALA A 1 81 ? 7.374 2.509 -3.156 1.00 81.56 81 ALA A C 1
ATOM 572 O O . ALA A 1 81 ? 8.016 3.489 -3.516 1.00 81.56 81 ALA A O 1
ATOM 573 N N . THR A 1 82 ? 7.951 1.488 -2.519 1.00 86.31 82 THR A N 1
ATOM 574 C CA . THR A 1 82 ? 9.383 1.471 -2.164 1.00 86.31 82 THR A CA 1
ATOM 575 C C . THR A 1 82 ? 10.273 1.010 -3.316 1.00 86.31 82 THR A C 1
ATOM 577 O O . THR A 1 82 ? 11.449 1.358 -3.372 1.00 86.31 82 THR A O 1
ATOM 580 N N . LYS A 1 83 ? 9.734 0.190 -4.225 1.00 86.81 83 LYS A N 1
ATOM 581 C CA . LYS A 1 83 ? 10.475 -0.371 -5.354 1.00 86.81 83 LYS A CA 1
ATOM 582 C C . LYS A 1 83 ? 9.551 -0.544 -6.554 1.00 86.81 83 LYS A C 1
ATOM 584 O O . LYS A 1 83 ? 8.492 -1.154 -6.429 1.00 86.81 83 LYS A O 1
ATOM 589 N N . LEU A 1 84 ? 9.991 -0.049 -7.706 1.00 89.12 84 LEU A N 1
ATOM 590 C CA . LEU A 1 84 ? 9.399 -0.309 -9.014 1.00 89.12 84 LEU A CA 1
ATOM 591 C C . LEU A 1 84 ? 10.445 -1.046 -9.852 1.00 89.12 84 LEU A C 1
ATOM 593 O O . LEU A 1 84 ? 11.574 -0.579 -9.966 1.00 89.12 84 LEU A O 1
ATOM 597 N N . VAL A 1 85 ? 10.086 -2.207 -10.396 1.00 89.81 85 VAL A N 1
ATOM 598 C CA . VAL A 1 85 ? 10.972 -2.988 -11.269 1.00 89.81 85 VAL A CA 1
ATOM 599 C C . VAL A 1 85 ? 10.304 -3.129 -12.621 1.00 89.81 85 VAL A C 1
ATOM 601 O O . VAL A 1 85 ? 9.203 -3.668 -12.710 1.00 89.81 85 VAL A O 1
ATOM 604 N N . ILE A 1 86 ? 10.985 -2.648 -13.654 1.00 89.56 86 ILE A N 1
ATOM 605 C CA . ILE A 1 86 ? 10.578 -2.788 -15.049 1.00 89.56 86 ILE A CA 1
ATOM 606 C C . ILE A 1 86 ? 11.417 -3.915 -15.642 1.00 89.56 86 ILE A C 1
ATOM 608 O O . ILE A 1 86 ? 12.633 -3.964 -15.455 1.00 89.56 86 ILE A O 1
ATOM 612 N N . PHE A 1 87 ? 10.760 -4.862 -16.297 1.00 87.56 87 PHE A N 1
ATOM 613 C CA . PHE A 1 87 ? 11.410 -6.013 -16.903 1.00 87.56 87 PHE A CA 1
ATOM 614 C C . PHE A 1 87 ? 10.597 -6.502 -18.102 1.00 87.56 87 PHE A C 1
ATOM 616 O O . PHE A 1 87 ? 9.385 -6.293 -18.177 1.00 87.56 87 PHE A O 1
ATOM 623 N N . GLU A 1 88 ? 11.266 -7.191 -19.020 1.00 85.50 88 GLU A N 1
ATOM 624 C CA . GLU A 1 88 ? 10.611 -7.904 -20.110 1.00 85.50 88 GLU A CA 1
ATOM 625 C C . GLU A 1 88 ? 10.032 -9.222 -19.578 1.00 85.50 88 GLU A C 1
ATOM 627 O O . GLU A 1 88 ? 10.760 -10.067 -19.050 1.00 85.50 88 GLU A O 1
ATOM 632 N N . ALA A 1 89 ? 8.712 -9.380 -19.665 1.00 84.44 89 ALA A N 1
ATOM 633 C CA . ALA A 1 89 ? 8.038 -10.604 -19.249 1.00 84.44 89 ALA A CA 1
ATOM 634 C C . ALA A 1 89 ? 8.116 -11.668 -20.354 1.00 84.44 89 ALA A C 1
ATOM 636 O O . ALA A 1 89 ? 7.985 -11.354 -21.538 1.00 84.44 89 ALA A O 1
ATOM 637 N N . GLY A 1 90 ? 8.270 -12.936 -19.965 1.00 83.94 90 GLY A N 1
ATOM 638 C CA . GLY A 1 90 ? 8.144 -14.053 -20.900 1.00 83.94 90 GLY A CA 1
ATOM 639 C C . GLY A 1 90 ? 6.751 -14.107 -21.537 1.00 83.94 90 GLY A C 1
ATOM 640 O O . GLY A 1 90 ? 5.785 -13.551 -21.013 1.00 83.94 90 GLY A O 1
ATOM 641 N N . ALA A 1 91 ? 6.614 -14.820 -22.658 1.00 83.25 91 ALA A N 1
ATOM 642 C CA . ALA A 1 91 ? 5.328 -14.973 -23.356 1.00 83.25 91 ALA A CA 1
ATOM 643 C C . ALA A 1 91 ? 4.227 -15.632 -22.492 1.00 83.25 91 ALA A C 1
ATOM 645 O O . ALA A 1 91 ? 3.040 -15.516 -22.787 1.00 83.25 91 ALA A O 1
ATOM 646 N N . ASP A 1 92 ? 4.623 -16.318 -21.423 1.00 85.00 92 ASP A N 1
ATOM 647 C CA . ASP A 1 92 ? 3.787 -16.941 -20.397 1.00 85.00 92 ASP A CA 1
ATOM 648 C C . ASP A 1 92 ? 3.552 -16.044 -19.163 1.00 85.00 92 ASP A C 1
ATOM 650 O O . ASP A 1 92 ? 2.919 -16.468 -18.197 1.00 85.00 92 ASP A O 1
ATOM 654 N N . GLY A 1 93 ? 4.054 -14.806 -19.178 1.00 77.69 93 GLY A N 1
ATOM 655 C CA . GLY A 1 93 ? 4.019 -13.882 -18.046 1.00 77.69 93 GLY A CA 1
ATOM 656 C C . GLY A 1 93 ? 5.072 -14.175 -16.974 1.00 77.69 93 GLY A C 1
ATOM 657 O O . GLY A 1 93 ? 4.974 -13.633 -15.871 1.00 77.69 93 GLY A O 1
ATOM 658 N N . SER A 1 94 ? 6.063 -15.027 -17.262 1.00 83.12 94 SER A N 1
ATOM 659 C CA . SER A 1 94 ? 7.147 -15.319 -16.324 1.00 83.12 94 SER A CA 1
ATOM 660 C C . SER A 1 94 ? 8.041 -14.099 -16.085 1.00 83.12 94 SER A C 1
ATOM 662 O O . SER A 1 94 ? 8.362 -13.327 -16.993 1.00 83.12 94 SER A O 1
ATOM 664 N N . VAL A 1 95 ? 8.443 -13.931 -14.825 1.00 81.25 95 VAL A N 1
ATOM 665 C CA . VAL A 1 95 ? 9.484 -12.981 -14.425 1.00 81.25 95 VAL A CA 1
ATOM 666 C C . VAL A 1 95 ? 10.861 -13.564 -14.760 1.00 81.25 95 VAL A C 1
ATOM 668 O O . VAL A 1 95 ? 11.081 -14.758 -14.530 1.00 81.25 95 VAL A O 1
ATOM 671 N N . PRO A 1 96 ? 11.817 -12.756 -15.251 1.00 80.69 96 PRO A N 1
ATOM 672 C CA . PRO A 1 96 ? 13.196 -13.194 -15.415 1.00 80.69 96 PRO A CA 1
ATOM 673 C C . PRO A 1 96 ? 13.750 -13.741 -14.094 1.00 80.69 96 PRO A C 1
ATOM 675 O O . PRO A 1 96 ? 13.547 -13.151 -13.033 1.00 80.69 96 PRO A O 1
ATOM 678 N N . GLY A 1 97 ? 14.483 -14.859 -14.146 1.00 76.94 97 GLY A N 1
ATOM 679 C CA . GLY A 1 97 ? 15.019 -15.531 -12.948 1.00 76.94 97 GLY A CA 1
ATOM 680 C C . GLY A 1 97 ? 15.996 -14.687 -12.113 1.00 76.94 97 GLY A C 1
ATOM 681 O O . GLY A 1 97 ? 16.358 -15.079 -11.007 1.00 76.94 97 GLY A O 1
ATOM 682 N N . HIS A 1 98 ? 16.403 -13.527 -12.627 1.00 76.44 98 HIS A N 1
ATOM 683 C CA . HIS A 1 98 ? 17.114 -12.486 -11.902 1.00 76.44 98 HIS A CA 1
ATOM 684 C C . HIS A 1 98 ? 16.440 -11.145 -12.206 1.00 76.44 98 HIS A C 1
ATOM 686 O O . HIS A 1 98 ? 16.239 -10.796 -13.368 1.00 76.44 98 HIS A O 1
ATOM 692 N N . LEU A 1 99 ? 16.072 -10.406 -11.163 1.00 71.50 99 LEU A N 1
ATOM 693 C CA . LEU A 1 99 ? 15.583 -9.040 -11.311 1.00 71.50 99 LEU A CA 1
ATOM 694 C C . LEU A 1 99 ? 16.790 -8.094 -11.290 1.00 71.50 99 LEU A C 1
ATOM 696 O O . LEU A 1 99 ? 17.686 -8.303 -10.463 1.00 71.50 99 LEU A O 1
ATOM 700 N N . PRO A 1 100 ? 16.836 -7.068 -12.157 1.00 63.50 100 PRO A N 1
ATOM 701 C CA . PRO A 1 100 ? 17.827 -6.009 -12.021 1.00 63.50 100 PRO A CA 1
ATOM 702 C C . PRO A 1 100 ? 17.699 -5.368 -10.626 1.00 63.50 100 PRO A C 1
ATOM 704 O O . PRO A 1 100 ? 16.590 -5.241 -10.091 1.00 63.50 100 PRO A O 1
ATOM 707 N N . ALA A 1 101 ? 18.851 -5.088 -10.005 1.00 56.12 101 ALA A N 1
ATOM 708 C CA . ALA A 1 101 ? 18.958 -4.644 -8.613 1.00 56.12 101 ALA A CA 1
ATOM 709 C C . ALA A 1 101 ? 18.197 -3.339 -8.366 1.00 56.12 101 ALA A C 1
ATOM 711 O O . ALA A 1 101 ? 18.423 -2.380 -9.132 1.00 56.12 101 ALA A O 1
#

Secondary structure (DSSP, 8-state):
--HHHHHHHHHHHHHHHHHHHHHHHHHHHHHHHHHHHHHHHHHHHHHHHHHHHHHTT-TTHHHHHHHHHHHHHTT-SS---------PPPTT-PPPSS---

Sequence (101 aa):
MGDRRERGAAVVETALVITLLFSLVIGATETAVLVLDKLAVGNATREGARVGALAGSDSSADTLIVGVVEQALCSQDFGTATKLVIFEAGADGSVPGHLPA

Foldseek 3Di:
DPVVVVVVVVVVVVVVVVVVVVVVVVVVVVVVLVVVVVVLQVVLVVQLVVQLVVCPPPPCSVVRSVVSSCVSCVPNPDDDDPDDFDDDADPVRDDPPDTDD

pLDDT: mean 87.92, std 9.53, range [54.31, 98.12]